Protein AF-A0A3E2VNU4-F1 (afdb_monomer)

Nearest PDB structures (foldseek):
  3ke7-assembly1_A  TM=4.759E-01  e=3.930E+00  Parabacteroides distasonis ATCC 8503
  5mkf-assembly1_B  TM=2.667E-01  e=1.011E+00  Homo sapiens
  4eg9-assembly1_A  TM=4.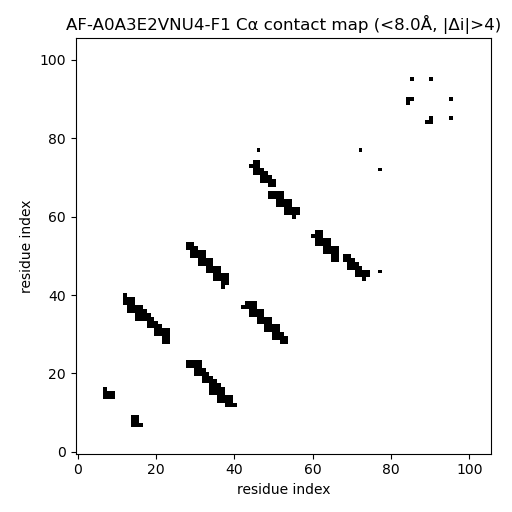463E-01  e=4.883E+00  Staphylococcus aureus subsp. aureus NCTC 8325
  5iep-assem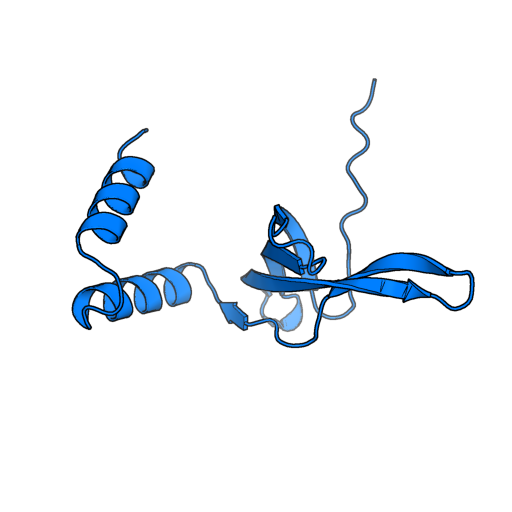bly1_A  TM=4.340E-01  e=5.156E+00  synthetic construct
  5kpe-assembly1_A  TM=4.591E-01  e=7.960E+00  synthetic construct

Secondary structure (DSSP, 8-state):
---------B-SSEEEEEEEEEE-SSSS-EEEEEEEEEETTTTEEEEEEEEEEEEE-TTS-EEEEE-S--EEE-HHHHHHHHHHHHHTT-S-HHHHHHHHHHHH--

Mean predicted aligned error: 7.32 Å

Structure (mmCIF, N/CA/C/O backbone):
data_AF-A0A3E2VNU4-F1
#
_entry.id   AF-A0A3E2VNU4-F1
#
l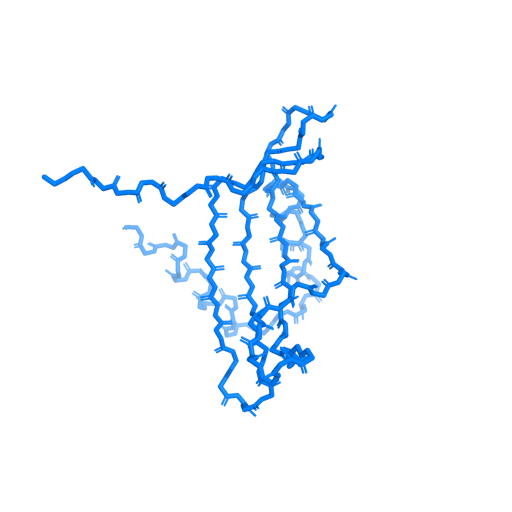oop_
_atom_site.group_PDB
_atom_site.id
_atom_site.type_symbol
_atom_site.label_atom_id
_atom_site.label_alt_id
_atom_site.label_comp_id
_atom_site.label_asym_id
_atom_site.label_entity_id
_atom_site.label_seq_id
_atom_site.pdbx_PDB_ins_code
_atom_site.Cartn_x
_atom_site.Cartn_y
_atom_site.Cartn_z
_atom_site.occupancy
_atom_site.B_iso_or_equiv
_atom_site.auth_seq_id
_atom_site.auth_comp_id
_atom_site.auth_asym_id
_atom_site.auth_atom_id
_atom_site.pdbx_PDB_model_num
ATOM 1 N N . MET A 1 1 ? 17.153 29.848 -8.971 1.00 36.72 1 MET A N 1
ATOM 2 C CA . MET A 1 1 ? 17.508 28.498 -8.484 1.00 36.72 1 MET A CA 1
ATOM 3 C C . MET A 1 1 ? 16.544 27.525 -9.132 1.00 36.72 1 MET A C 1
ATOM 5 O O . MET A 1 1 ? 15.357 27.605 -8.855 1.00 36.72 1 MET A O 1
ATOM 9 N N . VAL A 1 2 ? 17.015 26.710 -10.074 1.00 32.94 2 VAL A N 1
ATOM 10 C CA . VAL A 1 2 ? 16.180 25.684 -10.714 1.00 32.94 2 VAL A CA 1
ATOM 11 C C . VAL A 1 2 ? 15.992 24.569 -9.682 1.00 32.94 2 VAL A C 1
ATOM 13 O O . VAL A 1 2 ? 17.007 24.087 -9.172 1.00 32.94 2 VAL A O 1
ATOM 16 N N . PRO A 1 3 ? 14.760 24.176 -9.313 1.00 38.88 3 PRO A N 1
ATOM 17 C CA . PRO A 1 3 ? 14.572 23.017 -8.456 1.00 38.88 3 PRO A CA 1
ATOM 18 C C . PRO A 1 3 ? 15.149 21.819 -9.206 1.00 38.88 3 PRO A C 1
ATOM 20 O O . PRO A 1 3 ? 14.725 21.524 -10.323 1.00 38.88 3 PRO A O 1
ATOM 23 N N . GLN A 1 4 ? 16.160 21.168 -8.631 1.00 34.69 4 GLN A N 1
ATOM 24 C CA . GLN A 1 4 ? 16.641 19.900 -9.156 1.00 34.69 4 GLN A CA 1
ATOM 25 C C . GLN A 1 4 ? 15.486 18.906 -9.053 1.00 34.69 4 GLN A C 1
ATOM 27 O O . GLN A 1 4 ? 15.174 18.417 -7.969 1.00 34.69 4 GLN A O 1
ATOM 32 N N . VAL A 1 5 ? 14.827 18.646 -10.182 1.00 41.56 5 VAL A N 1
ATOM 33 C CA . VAL A 1 5 ? 13.912 17.519 -10.329 1.00 41.56 5 VAL A CA 1
ATOM 34 C C . VAL A 1 5 ? 14.761 16.286 -10.058 1.00 41.56 5 VAL A C 1
ATOM 36 O O . VAL A 1 5 ? 15.653 15.954 -10.840 1.00 41.56 5 VAL A O 1
ATOM 39 N N . SER A 1 6 ? 14.558 15.670 -8.894 1.00 45.41 6 SER A N 1
ATOM 40 C CA . SER A 1 6 ? 15.198 14.411 -8.536 1.00 45.41 6 SER A CA 1
ATOM 41 C C . SER A 1 6 ? 14.968 13.445 -9.691 1.00 45.41 6 SER A C 1
ATOM 43 O O . SER A 1 6 ? 13.808 13.171 -9.994 1.00 45.41 6 SER A O 1
ATOM 45 N N . GLN A 1 7 ? 16.042 13.009 -10.360 1.00 44.69 7 GLN A N 1
ATOM 46 C CA . GLN A 1 7 ? 15.998 12.085 -11.497 1.00 44.69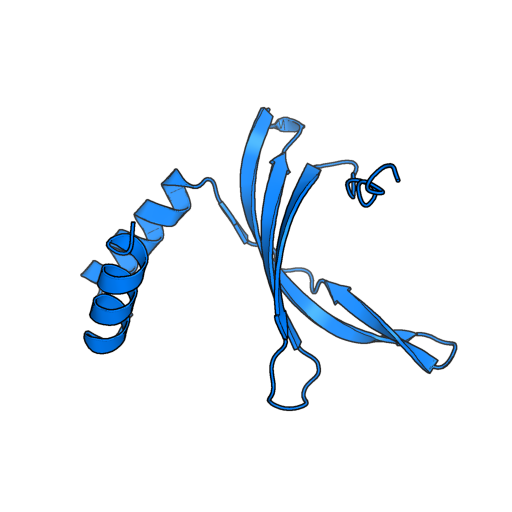 7 GLN A CA 1
ATOM 47 C C . GLN A 1 7 ? 14.869 11.071 -11.310 1.00 44.69 7 GLN A C 1
ATOM 49 O O . GLN A 1 7 ? 14.899 10.288 -10.355 1.00 44.69 7 GLN A O 1
ATOM 54 N N . ALA A 1 8 ? 13.869 11.119 -12.194 1.00 56.53 8 ALA A N 1
ATOM 55 C CA . ALA A 1 8 ? 12.830 10.107 -12.238 1.00 56.53 8 ALA A CA 1
ATOM 56 C C . ALA A 1 8 ? 13.536 8.749 -12.316 1.00 56.53 8 ALA A C 1
ATOM 58 O O . ALA A 1 8 ? 14.338 8.504 -13.221 1.00 56.53 8 ALA A O 1
ATOM 59 N N . LYS A 1 9 ? 13.328 7.898 -11.306 1.00 72.62 9 LYS A N 1
ATOM 60 C CA . LYS A 1 9 ? 13.912 6.558 -11.300 1.00 72.62 9 LYS A CA 1
ATOM 61 C C . LYS A 1 9 ? 13.168 5.741 -12.341 1.00 72.62 9 LYS A C 1
ATOM 63 O O . LYS A 1 9 ? 12.077 5.232 -12.093 1.00 72.62 9 LYS A O 1
ATOM 68 N N . GLU A 1 10 ? 13.759 5.667 -13.519 1.00 82.06 10 GLU A N 1
ATOM 69 C CA . GLU A 1 10 ? 13.239 4.909 -14.639 1.00 82.06 10 GLU A CA 1
ATOM 70 C C . GLU A 1 10 ? 13.867 3.516 -14.662 1.00 82.06 10 GLU A C 1
ATOM 72 O O . GLU A 1 10 ? 15.079 3.344 -14.532 1.00 82.06 10 GLU A O 1
ATOM 77 N N . THR A 1 11 ? 13.023 2.503 -14.809 1.00 83.62 11 THR A N 1
ATOM 78 C CA . THR A 1 11 ? 13.446 1.119 -15.025 1.00 83.62 11 THR A CA 1
ATOM 79 C C . THR A 1 11 ? 12.992 0.657 -16.406 1.00 83.62 11 THR A C 1
ATOM 81 O O . THR A 1 11 ? 12.259 1.355 -17.116 1.00 83.62 11 THR A O 1
ATOM 84 N N . LYS A 1 12 ? 13.401 -0.554 -16.796 1.00 85.81 12 LYS A N 1
ATOM 85 C CA . LYS A 1 12 ? 12.918 -1.184 -18.030 1.00 85.81 12 LYS A CA 1
ATOM 86 C C . LYS A 1 12 ? 11.386 -1.314 -18.051 1.00 85.81 12 LYS A C 1
ATOM 88 O O . LYS A 1 12 ? 10.795 -1.130 -19.105 1.00 85.81 12 LYS A O 1
ATOM 93 N N . TYR A 1 13 ? 10.768 -1.588 -16.900 1.00 85.62 13 TYR A N 1
ATOM 94 C CA . TYR A 1 13 ? 9.347 -1.943 -16.796 1.00 85.62 13 TYR A CA 1
ATOM 95 C C . TYR A 1 13 ? 8.446 -0.751 -16.461 1.00 85.62 13 TYR A C 1
ATOM 97 O O . TYR A 1 13 ? 7.350 -0.619 -17.000 1.00 85.62 13 TYR A O 1
ATOM 105 N N . CYS A 1 14 ? 8.906 0.135 -15.578 1.00 90.44 14 CYS A N 1
ATOM 106 C CA . CYS A 1 14 ? 8.105 1.256 -15.101 1.00 90.44 14 CYS A CA 1
ATOM 107 C C . CYS A 1 14 ? 8.933 2.518 -14.851 1.00 90.44 14 CYS A C 1
ATOM 109 O O . CYS A 1 14 ? 10.145 2.453 -14.607 1.00 90.44 14 CYS A O 1
ATOM 111 N N . THR A 1 15 ? 8.245 3.654 -14.837 1.00 93.50 15 THR A N 1
ATOM 112 C CA . THR A 1 15 ? 8.788 4.962 -14.456 1.00 93.50 15 THR A CA 1
ATOM 113 C C . THR A 1 15 ? 8.200 5.382 -13.114 1.00 93.50 15 THR A C 1
ATOM 115 O O . THR A 1 15 ? 6.982 5.404 -12.965 1.00 93.50 15 THR A O 1
ATOM 118 N N . LEU A 1 16 ? 9.043 5.713 -12.130 1.00 92.81 16 LEU A N 1
ATOM 119 C CA . LEU A 1 16 ? 8.587 6.288 -10.862 1.00 92.81 16 LEU A CA 1
ATOM 120 C C . LEU A 1 16 ? 8.164 7.749 -11.067 1.00 92.81 16 LEU A C 1
ATOM 122 O O . LEU A 1 16 ? 8.996 8.574 -11.443 1.00 92.81 16 LEU A O 1
ATOM 126 N N . LEU A 1 17 ? 6.898 8.061 -10.785 1.00 93.94 17 LEU A N 1
ATOM 127 C CA . LEU A 1 17 ? 6.321 9.402 -10.918 1.00 93.94 17 LEU A CA 1
ATOM 128 C C . LEU A 1 17 ? 6.339 10.167 -9.590 1.00 93.94 17 LEU A C 1
ATOM 130 O O . LEU A 1 17 ? 6.741 11.326 -9.541 1.00 93.94 17 LEU A O 1
ATOM 134 N N . GLN A 1 18 ? 5.923 9.516 -8.501 1.00 93.81 18 GLN A N 1
ATOM 135 C CA . GLN A 1 18 ? 5.850 10.121 -7.168 1.00 93.81 18 GLN A CA 1
ATOM 136 C C . GLN A 1 18 ? 6.118 9.074 -6.087 1.00 93.81 18 GLN A C 1
ATOM 138 O O . GLN A 1 18 ? 5.856 7.892 -6.282 1.00 93.81 18 GLN A O 1
ATOM 143 N N . SER A 1 19 ? 6.628 9.496 -4.930 1.00 92.81 19 SER A N 1
ATOM 144 C CA . SER A 1 19 ? 6.840 8.622 -3.775 1.00 92.81 19 SER A CA 1
ATOM 145 C C . SER A 1 19 ? 6.553 9.370 -2.476 1.00 92.81 19 SER A C 1
ATOM 147 O O . SER A 1 19 ? 6.966 10.519 -2.322 1.00 92.81 19 SER A O 1
ATOM 149 N N . THR A 1 20 ? 5.878 8.713 -1.535 1.00 94.19 20 THR A N 1
ATOM 150 C CA . THR A 1 20 ? 5.728 9.155 -0.141 1.00 94.19 20 THR A CA 1
ATOM 151 C C . THR A 1 20 ? 6.132 8.025 0.800 1.00 94.19 20 THR A C 1
ATOM 153 O O . THR A 1 20 ? 5.931 6.855 0.472 1.00 94.19 20 THR A O 1
ATOM 156 N N . LYS A 1 21 ? 6.753 8.353 1.939 1.00 93.94 21 LYS A N 1
ATOM 157 C CA . LYS A 1 21 ? 7.439 7.378 2.799 1.00 93.94 21 LYS A CA 1
ATOM 158 C C . LYS A 1 21 ? 7.224 7.662 4.276 1.00 93.94 21 LYS A C 1
ATOM 160 O O . LYS A 1 21 ? 7.222 8.817 4.691 1.00 93.94 21 LYS A O 1
ATOM 165 N N . ILE A 1 22 ? 7.144 6.596 5.063 1.00 93.38 22 ILE A N 1
ATOM 166 C CA . ILE A 1 22 ? 7.152 6.628 6.523 1.00 93.38 22 ILE A CA 1
ATOM 167 C C . ILE A 1 22 ? 8.232 5.659 7.000 1.00 93.38 22 ILE A C 1
ATOM 169 O O . ILE A 1 22 ? 8.200 4.470 6.682 1.00 93.38 22 ILE A O 1
ATOM 173 N N . THR A 1 23 ? 9.201 6.174 7.753 1.00 90.56 23 THR A N 1
ATOM 174 C CA . THR A 1 23 ? 10.221 5.346 8.401 1.00 90.56 23 THR A CA 1
ATOM 175 C C . THR A 1 23 ? 9.677 4.823 9.717 1.00 90.56 23 THR A C 1
ATOM 177 O O . THR A 1 23 ? 9.183 5.597 10.540 1.00 90.56 23 THR A O 1
ATOM 180 N N . ASP A 1 24 ? 9.779 3.513 9.895 1.00 83.81 24 ASP A N 1
ATOM 181 C CA . ASP A 1 24 ? 9.430 2.842 11.134 1.00 83.81 24 ASP A CA 1
ATOM 182 C C . ASP A 1 24 ? 10.306 3.361 12.285 1.00 83.81 24 ASP A C 1
ATOM 184 O O . ASP A 1 24 ? 11.522 3.524 12.136 1.00 83.81 24 ASP A O 1
ATOM 188 N N . LYS A 1 25 ? 9.687 3.640 13.433 1.00 81.88 25 LYS A N 1
ATOM 189 C CA . LYS A 1 25 ? 10.374 4.149 14.627 1.00 81.88 25 LYS A CA 1
ATOM 190 C C . LYS A 1 25 ? 10.834 3.031 15.560 1.00 81.88 25 LYS A C 1
ATOM 192 O O . LYS A 1 25 ? 11.580 3.316 16.494 1.00 81.88 25 LYS A O 1
ATOM 197 N N . ASP A 1 26 ? 10.497 1.778 15.265 1.00 82.75 26 ASP A N 1
ATOM 198 C CA . ASP A 1 26 ? 10.783 0.618 16.118 1.00 82.75 26 ASP A CA 1
ATOM 199 C C . ASP A 1 26 ? 12.265 0.178 16.086 1.00 82.75 26 ASP A C 1
ATOM 201 O O . ASP A 1 26 ? 12.643 -0.857 16.631 1.00 82.75 26 ASP A O 1
ATOM 205 N N . GLY A 1 27 ? 13.141 0.949 15.430 1.00 75.88 27 GLY A N 1
ATOM 206 C CA . GLY A 1 27 ? 14.592 0.719 15.399 1.00 75.88 27 GLY A CA 1
ATOM 207 C C . GLY A 1 27 ? 15.049 -0.419 14.477 1.00 75.88 27 GLY A C 1
ATOM 208 O O . GLY A 1 27 ? 16.247 -0.667 14.354 1.00 75.88 27 GLY A O 1
ATOM 209 N N . LEU A 1 28 ? 14.122 -1.084 13.782 1.00 81.94 28 LEU A N 1
ATOM 210 C CA . LEU A 1 28 ? 14.408 -2.208 12.879 1.00 81.94 28 LEU A CA 1
ATOM 211 C C . LEU A 1 28 ? 14.835 -1.787 11.460 1.00 81.94 28 LEU A C 1
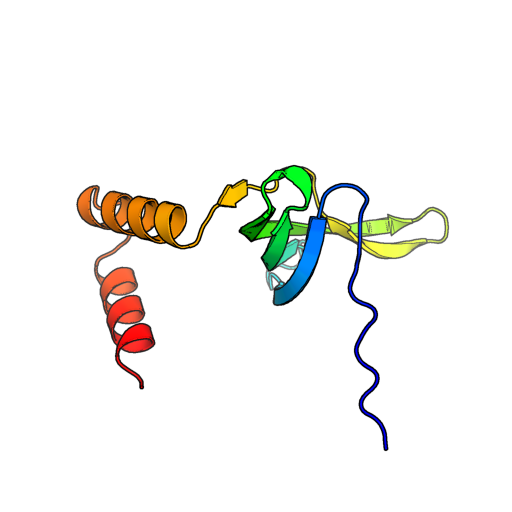ATOM 213 O O . LEU A 1 28 ? 15.159 -2.645 10.635 1.00 81.94 28 LEU A O 1
ATOM 217 N N . GLY A 1 29 ? 14.853 -0.479 11.175 1.00 84.88 29 GLY A N 1
ATOM 218 C CA . GLY A 1 29 ? 15.323 0.077 9.903 1.00 84.88 29 GLY A CA 1
ATOM 219 C C . GLY A 1 29 ? 14.394 -0.201 8.719 1.00 84.88 29 GLY A C 1
ATOM 220 O O . GLY A 1 29 ? 14.876 -0.384 7.600 1.00 84.88 29 GLY A O 1
ATOM 221 N N . TYR A 1 30 ? 13.080 -0.284 8.955 1.00 90.50 30 TYR A N 1
ATOM 222 C CA . TYR A 1 30 ? 12.083 -0.420 7.892 1.00 90.50 30 TYR A CA 1
ATOM 223 C C . TYR A 1 30 ? 11.555 0.939 7.427 1.00 90.50 30 TYR A C 1
ATO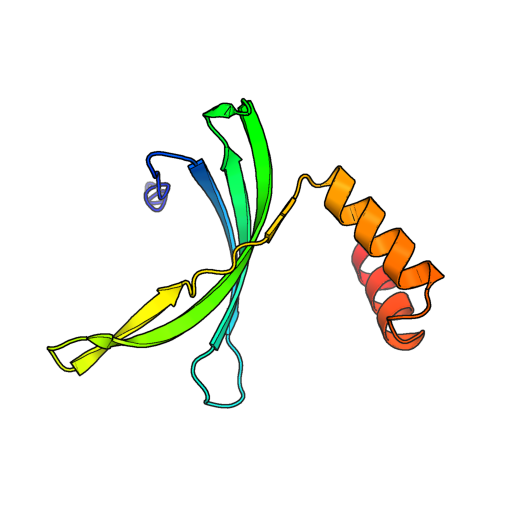M 225 O O . TYR A 1 30 ? 11.429 1.893 8.195 1.00 90.50 30 TYR A O 1
ATOM 233 N N . THR A 1 31 ? 11.223 1.028 6.143 1.00 92.12 31 THR A N 1
ATOM 234 C CA . THR A 1 31 ? 10.534 2.183 5.563 1.00 92.12 31 THR A CA 1
ATOM 235 C C . THR A 1 31 ? 9.387 1.691 4.697 1.00 92.12 31 THR A C 1
ATOM 237 O O . THR A 1 31 ? 9.603 0.929 3.754 1.00 92.12 31 THR A O 1
ATOM 240 N N . TYR A 1 32 ? 8.179 2.148 5.003 1.00 91.62 32 TYR A N 1
ATOM 241 C CA . TYR A 1 32 ? 6.972 1.888 4.226 1.00 91.62 32 TYR A CA 1
ATOM 242 C C . TYR A 1 32 ? 6.775 3.029 3.234 1.00 91.62 32 TYR A C 1
ATOM 244 O O . TYR A 1 32 ? 6.986 4.192 3.585 1.00 91.62 32 TYR A O 1
ATOM 252 N N . ALA A 1 33 ? 6.388 2.727 1.999 1.00 92.31 33 ALA A N 1
ATOM 253 C CA . ALA A 1 33 ? 6.158 3.759 1.000 1.00 92.31 33 ALA A CA 1
ATOM 254 C C . ALA A 1 33 ? 4.999 3.427 0.066 1.00 92.31 33 ALA A C 1
ATOM 256 O O . ALA A 1 33 ? 4.781 2.264 -0.273 1.00 92.31 33 ALA A O 1
ATOM 257 N N . PHE A 1 34 ? 4.334 4.479 -0.403 1.00 93.38 34 PHE A N 1
ATOM 258 C CA . PHE A 1 34 ? 3.521 4.428 -1.610 1.00 93.38 34 PHE A CA 1
ATOM 259 C C . PHE A 1 34 ? 4.280 5.112 -2.739 1.00 93.38 34 PHE A C 1
ATOM 261 O O . PHE A 1 34 ? 4.790 6.226 -2.578 1.00 93.38 34 PHE A O 1
ATOM 268 N N . GLU A 1 35 ? 4.356 4.442 -3.880 1.00 93.38 35 GLU A N 1
ATOM 269 C CA . GLU A 1 35 ? 4.943 4.969 -5.104 1.00 93.38 35 GLU A CA 1
ATOM 270 C C . GLU A 1 35 ? 3.882 5.010 -6.200 1.00 93.38 35 GLU A C 1
ATOM 272 O O . GLU A 1 35 ? 3.221 4.011 -6.458 1.00 93.38 35 GLU A O 1
ATOM 277 N N . LYS A 1 36 ? 3.729 6.155 -6.865 1.00 94.88 36 LYS A N 1
ATOM 278 C CA . LYS A 1 36 ? 2.962 6.250 -8.106 1.00 94.88 36 LYS A CA 1
ATOM 279 C C . LYS A 1 36 ? 3.903 5.937 -9.258 1.00 94.88 36 LYS A C 1
ATOM 281 O O . LYS A 1 36 ? 4.926 6.613 -9.411 1.00 94.88 36 LYS A O 1
ATOM 286 N N . ILE A 1 37 ? 3.583 4.921 -10.045 1.00 94.62 37 ILE A N 1
ATOM 287 C CA . ILE A 1 37 ? 4.405 4.452 -11.160 1.00 94.62 37 ILE A CA 1
ATOM 288 C C . ILE A 1 37 ? 3.605 4.477 -12.458 1.00 94.62 37 ILE A C 1
ATOM 290 O O . ILE A 1 37 ? 2.395 4.289 -12.448 1.00 94.62 37 ILE A O 1
ATOM 294 N N . TYR A 1 38 ? 4.295 4.666 -13.577 1.00 95.62 38 TYR A N 1
ATOM 295 C CA . TYR A 1 38 ? 3.756 4.416 -14.910 1.00 95.62 38 TYR A CA 1
ATOM 296 C C . TYR A 1 38 ? 4.300 3.087 -15.431 1.00 95.62 38 TYR A C 1
ATOM 298 O O . TYR A 1 38 ? 5.521 2.938 -15.565 1.00 95.62 38 TYR A O 1
ATOM 306 N N . VAL A 1 39 ? 3.423 2.123 -15.704 1.00 94.31 39 VAL A N 1
ATOM 307 C CA . VAL A 1 39 ? 3.780 0.806 -16.248 1.00 94.31 39 VAL A CA 1
ATOM 308 C C . VAL A 1 39 ? 3.770 0.889 -17.768 1.00 94.31 39 VAL A C 1
ATOM 310 O O . VAL A 1 39 ? 2.728 1.111 -18.376 1.00 94.31 39 VAL A O 1
ATOM 313 N N . LYS A 1 40 ? 4.941 0.713 -18.390 1.00 93.50 40 LYS A N 1
ATOM 314 C CA . LYS A 1 40 ? 5.136 0.998 -19.820 1.00 93.50 40 LYS A CA 1
ATOM 315 C C . LYS A 1 40 ? 4.374 0.036 -20.726 1.00 93.50 40 LYS A C 1
ATOM 317 O O . LYS A 1 40 ? 3.755 0.477 -21.679 1.00 93.50 40 LYS A O 1
ATOM 322 N N . GLU A 1 41 ? 4.411 -1.259 -20.415 1.00 94.00 41 GLU A N 1
ATOM 323 C CA . GLU A 1 41 ? 3.763 -2.300 -21.230 1.00 94.00 41 GLU A CA 1
ATOM 324 C C . GLU A 1 41 ? 2.231 -2.247 -21.161 1.00 94.00 41 GLU A C 1
ATOM 326 O O . GLU A 1 41 ? 1.563 -2.671 -22.097 1.00 94.00 41 GLU A O 1
ATOM 331 N N . LEU A 1 42 ? 1.680 -1.730 -20.058 1.00 94.19 42 LEU A N 1
ATOM 332 C CA . LEU A 1 42 ? 0.235 -1.612 -19.835 1.00 94.19 42 LEU A CA 1
ATOM 333 C C . LEU A 1 42 ? -0.295 -0.195 -20.086 1.00 94.19 42 LEU A C 1
ATOM 335 O O . LEU A 1 42 ? -1.493 0.030 -19.951 1.00 94.19 42 LEU A O 1
ATOM 339 N N . GLU A 1 43 ? 0.599 0.749 -20.390 1.00 95.38 43 GLU A N 1
ATOM 340 C CA . GLU A 1 43 ? 0.302 2.162 -20.645 1.00 95.38 43 GLU A CA 1
ATOM 341 C C . GLU A 1 43 ? -0.607 2.813 -19.584 1.00 95.38 43 GLU A C 1
ATOM 343 O O . GLU A 1 43 ? -1.497 3.606 -19.893 1.00 95.38 43 GLU A O 1
ATOM 348 N N . ARG A 1 44 ? -0.400 2.473 -18.305 1.00 95.56 44 ARG A N 1
ATOM 349 C CA . ARG A 1 44 ? -1.250 2.945 -17.202 1.00 95.56 44 ARG A CA 1
ATOM 350 C C . ARG A 1 44 ? -0.469 3.294 -15.945 1.00 95.56 44 ARG A C 1
ATOM 3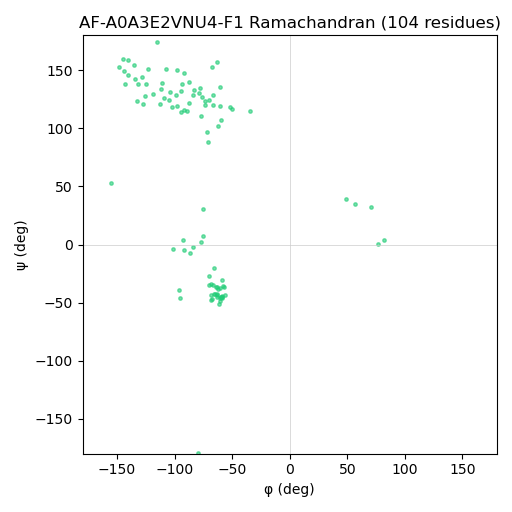52 O O . ARG A 1 44 ? 0.653 2.832 -15.732 1.00 95.56 44 ARG A O 1
ATOM 359 N N . GLU A 1 45 ? -1.092 4.110 -15.103 1.00 96.25 45 GLU A N 1
ATOM 360 C CA . GLU A 1 45 ? -0.580 4.441 -13.779 1.00 96.25 45 GLU A CA 1
ATOM 361 C C . GLU A 1 45 ? -1.052 3.428 -12.734 1.00 96.25 45 GLU A C 1
ATOM 363 O O . GLU A 1 45 ? -2.211 3.008 -12.726 1.00 96.25 45 GLU A O 1
ATOM 368 N N . GLU A 1 46 ? -0.152 3.075 -11.823 1.00 95.38 46 GLU A N 1
ATOM 369 C CA . GLU A 1 46 ? -0.423 2.187 -10.697 1.00 95.38 46 GLU A CA 1
ATOM 370 C C . GLU A 1 46 ? 0.190 2.760 -9.413 1.00 95.38 46 GLU A C 1
ATOM 372 O O . GLU A 1 46 ? 1.156 3.529 -9.429 1.00 95.38 46 GLU A O 1
ATOM 377 N N . VAL A 1 47 ? -0.393 2.382 -8.283 1.00 94.50 47 VAL A N 1
ATOM 378 C CA . VAL A 1 47 ? 0.112 2.608 -6.936 1.00 94.50 47 VAL A CA 1
ATOM 379 C C . VAL A 1 47 ? 0.826 1.341 -6.488 1.00 94.50 47 VAL A C 1
ATOM 381 O O . VAL A 1 47 ? 0.219 0.279 -6.361 1.00 94.50 47 VAL A O 1
ATOM 384 N N . ARG A 1 48 ? 2.118 1.473 -6.211 1.00 93.44 48 ARG A N 1
ATOM 385 C CA . ARG A 1 48 ? 2.977 0.427 -5.671 1.00 93.44 48 ARG A CA 1
ATOM 386 C C . ARG A 1 48 ? 3.137 0.594 -4.168 1.00 93.44 48 ARG A C 1
ATOM 388 O O . ARG A 1 48 ? 3.543 1.658 -3.691 1.00 93.44 48 ARG A O 1
ATOM 395 N N . ILE A 1 49 ? 2.893 -0.484 -3.430 1.00 92.31 49 ILE A N 1
ATOM 396 C CA . ILE A 1 49 ? 3.194 -0.564 -1.996 1.00 92.31 49 ILE A CA 1
ATOM 397 C C . ILE A 1 49 ? 4.601 -1.135 -1.821 1.00 92.31 49 ILE A C 1
ATOM 399 O O . ILE A 1 49 ? 4.864 -2.287 -2.170 1.00 92.31 49 ILE A O 1
ATOM 403 N N . CYS A 1 50 ? 5.511 -0.334 -1.271 1.00 90.94 50 CYS A N 1
ATOM 404 C CA . CYS A 1 50 ? 6.914 -0.697 -1.097 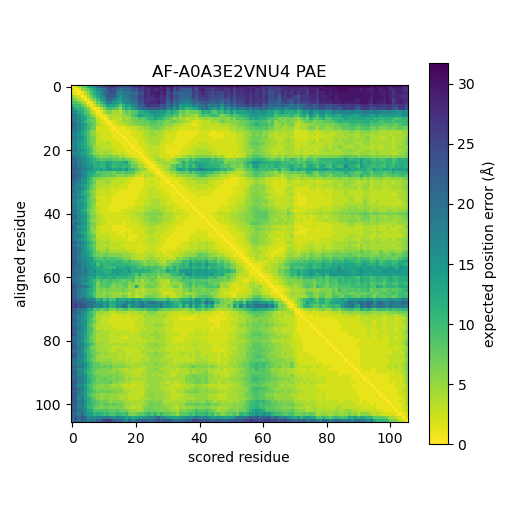1.00 90.94 50 CYS A CA 1
ATOM 405 C C . CYS A 1 50 ? 7.272 -0.891 0.377 1.00 90.94 50 CYS A C 1
ATOM 407 O O . CYS A 1 50 ? 6.935 -0.073 1.235 1.00 90.94 50 CYS A O 1
ATOM 409 N N . LEU A 1 51 ? 8.067 -1.929 0.640 1.00 90.94 51 LEU A N 1
ATOM 410 C CA . LEU A 1 51 ? 8.797 -2.102 1.890 1.00 90.94 51 LEU A CA 1
ATOM 411 C C . LEU A 1 51 ? 10.290 -1.985 1.603 1.00 90.94 51 LEU A C 1
ATOM 413 O O . LEU A 1 51 ? 10.843 -2.774 0.834 1.00 90.94 51 LEU A O 1
ATOM 417 N N . TYR A 1 52 ? 10.954 -1.034 2.245 1.00 89.75 52 TYR A N 1
ATOM 418 C CA . TYR A 1 52 ? 12.404 -0.932 2.231 1.00 89.75 52 TYR A CA 1
ATOM 419 C C . TYR A 1 52 ? 12.990 -1.343 3.572 1.00 89.75 52 TYR A C 1
ATOM 421 O O . TYR A 1 52 ? 12.360 -1.179 4.617 1.00 89.75 52 TYR A O 1
ATOM 429 N N . LYS A 1 53 ? 14.218 -1.855 3.526 1.00 90.44 53 LYS A N 1
ATOM 430 C CA . LYS A 1 53 ? 15.016 -2.194 4.696 1.00 90.44 53 LYS A CA 1
ATOM 431 C C . LYS A 1 53 ? 16.416 -1.622 4.566 1.00 90.44 53 LYS A C 1
ATOM 433 O O . LYS A 1 53 ? 17.051 -1.738 3.514 1.00 90.44 53 LYS A O 1
ATOM 438 N N . ASP A 1 54 ? 16.914 -1.077 5.659 1.00 90.19 54 ASP A N 1
ATOM 439 C CA . ASP A 1 54 ? 18.305 -0.681 5.786 1.00 90.19 54 ASP A CA 1
ATOM 440 C C . ASP A 1 54 ? 19.216 -1.912 5.773 1.00 90.19 54 ASP A C 1
ATOM 442 O O . ASP A 1 54 ? 19.122 -2.817 6.604 1.00 90.19 54 ASP A O 1
ATOM 446 N N . MET A 1 55 ? 20.113 -1.959 4.792 1.00 85.62 55 MET A N 1
ATOM 447 C CA . MET A 1 55 ? 21.107 -3.015 4.635 1.00 85.62 55 MET A CA 1
ATOM 448 C C . MET A 1 55 ? 22.499 -2.406 4.576 1.00 85.62 55 MET A C 1
ATOM 450 O O . MET A 1 55 ? 22.716 -1.399 3.904 1.00 85.62 55 MET A O 1
ATOM 454 N N . ARG A 1 56 ? 23.463 -3.038 5.247 1.00 86.75 56 ARG A N 1
ATOM 455 C CA . ARG A 1 56 ? 24.874 -2.671 5.106 1.00 86.75 56 ARG A CA 1
ATOM 456 C C . ARG A 1 56 ? 25.425 -3.263 3.815 1.00 86.75 56 ARG A C 1
ATOM 458 O O . ARG A 1 56 ? 25.234 -4.447 3.541 1.00 86.75 56 ARG A O 1
ATOM 465 N N . ASP A 1 57 ? 26.093 -2.442 3.018 1.00 84.50 57 ASP A N 1
ATOM 466 C CA . ASP A 1 57 ? 26.887 -2.927 1.894 1.00 84.50 57 ASP A CA 1
ATOM 467 C C . ASP A 1 57 ? 28.258 -3.460 2.358 1.00 84.50 57 ASP A C 1
ATOM 469 O O . ASP A 1 57 ? 28.578 -3.482 3.549 1.00 84.50 57 ASP A O 1
ATOM 473 N N . ARG A 1 58 ? 29.082 -3.919 1.405 1.00 83.56 58 ARG A N 1
ATOM 474 C CA . ARG A 1 58 ? 30.410 -4.492 1.697 1.00 83.56 58 ARG A CA 1
ATOM 475 C C . ARG A 1 58 ? 31.396 -3.475 2.284 1.00 83.56 58 ARG A C 1
ATOM 477 O O . ARG A 1 58 ? 32.375 -3.894 2.886 1.00 83.56 58 ARG A O 1
ATOM 484 N N . SER A 1 59 ? 31.158 -2.173 2.110 1.00 86.25 59 SER A N 1
ATOM 485 C CA . SER A 1 59 ? 31.964 -1.103 2.709 1.00 86.25 59 SER A CA 1
ATOM 486 C C . SER A 1 59 ? 31.407 -0.627 4.056 1.00 86.25 59 SER A C 1
ATOM 488 O O . SER A 1 59 ? 31.954 0.298 4.649 1.00 86.25 59 SER A O 1
ATOM 490 N N . GLY A 1 60 ? 30.341 -1.258 4.562 1.00 83.38 60 GLY A N 1
ATOM 491 C CA . GLY A 1 60 ? 29.722 -0.931 5.846 1.00 83.38 60 GLY A CA 1
ATOM 492 C C . GLY A 1 60 ? 28.755 0.255 5.799 1.00 83.38 60 GLY A C 1
ATOM 493 O O . GLY A 1 60 ? 28.215 0.628 6.842 1.00 83.38 60 GLY A O 1
ATOM 494 N N . LYS A 1 61 ? 28.488 0.831 4.621 1.00 88.50 61 LYS A N 1
ATOM 495 C CA . LYS A 1 61 ? 27.526 1.925 4.450 1.00 88.50 61 LYS A CA 1
ATOM 496 C C . LYS A 1 61 ? 26.104 1.368 4.456 1.00 88.50 61 LYS A C 1
ATOM 498 O O . LYS A 1 61 ? 25.800 0.372 3.800 1.00 88.50 61 LYS A O 1
ATOM 503 N N . ILE A 1 62 ? 25.217 2.035 5.192 1.00 83.38 62 ILE A N 1
ATOM 504 C CA . ILE A 1 62 ? 23.794 1.696 5.219 1.00 83.38 62 ILE A CA 1
ATOM 505 C C . ILE A 1 62 ? 23.135 2.207 3.935 1.00 83.38 62 ILE A C 1
ATOM 507 O O . ILE A 1 62 ? 23.257 3.378 3.573 1.00 83.38 62 ILE A O 1
ATOM 511 N N . GLN A 1 63 ? 22.440 1.310 3.243 1.00 85.06 63 GLN A N 1
ATOM 512 C CA . GLN A 1 63 ? 21.631 1.596 2.070 1.00 85.06 63 GLN A CA 1
ATOM 513 C C . GLN A 1 63 ? 20.216 1.067 2.291 1.00 85.06 63 GLN A C 1
ATOM 515 O O . GLN A 1 63 ? 20.024 -0.110 2.590 1.00 85.06 63 GLN A O 1
ATOM 520 N N . ASN A 1 64 ? 19.225 1.927 2.083 1.00 84.25 64 ASN A N 1
ATOM 521 C CA . ASN A 1 64 ? 17.821 1.553 2.133 1.00 84.25 64 ASN A CA 1
ATOM 522 C C . ASN A 1 64 ? 17.456 0.822 0.830 1.00 84.25 64 ASN A C 1
ATOM 524 O O . ASN A 1 64 ? 17.485 1.405 -0.259 1.00 84.25 64 ASN A O 1
ATOM 528 N N . ARG A 1 65 ? 17.198 -0.485 0.923 1.00 84.06 65 ARG A N 1
ATOM 529 C CA . ARG A 1 65 ? 16.929 -1.355 -0.229 1.00 84.06 65 ARG A CA 1
ATOM 530 C C . ARG A 1 65 ? 15.490 -1.823 -0.217 1.00 84.06 65 ARG A C 1
ATOM 532 O O . ARG A 1 65 ? 14.992 -2.273 0.809 1.00 84.06 65 ARG A O 1
ATOM 539 N N . MET A 1 66 ? 14.847 -1.747 -1.376 1.00 81.25 66 MET A N 1
ATOM 540 C CA . MET A 1 66 ? 13.502 -2.278 -1.561 1.00 81.25 66 MET A CA 1
ATOM 541 C C . MET A 1 66 ? 13.542 -3.800 -1.432 1.00 81.25 66 MET A C 1
ATOM 543 O O . MET A 1 66 ? 14.358 -4.459 -2.080 1.00 81.25 66 MET A O 1
ATOM 547 N N . LEU A 1 67 ? 12.671 -4.354 -0.597 1.00 82.88 67 LEU A N 1
ATOM 548 C CA . LEU A 1 67 ? 12.437 -5.787 -0.520 1.00 82.88 67 LEU A CA 1
ATOM 549 C C . LEU A 1 67 ? 11.453 -6.176 -1.624 1.00 82.88 67 LEU A C 1
ATOM 551 O O . LEU A 1 67 ? 10.431 -5.521 -1.818 1.00 82.88 67 LEU A O 1
ATOM 555 N N . VAL A 1 68 ? 11.765 -7.243 -2.359 1.00 69.88 68 VAL A N 1
ATOM 556 C CA . VAL A 1 68 ? 10.941 -7.714 -3.479 1.00 69.88 68 VAL A CA 1
ATOM 557 C C . VAL A 1 68 ? 9.647 -8.320 -2.942 1.00 69.88 68 VAL A C 1
ATOM 559 O O . VAL A 1 68 ? 9.619 -9.517 -2.680 1.00 69.88 68 VAL A O 1
ATOM 562 N N . ARG A 1 69 ? 8.610 -7.496 -2.758 1.00 61.50 69 ARG A N 1
ATOM 563 C CA . ARG A 1 69 ? 7.176 -7.855 -2.743 1.00 61.50 69 ARG A CA 1
ATOM 564 C C . ARG A 1 69 ? 6.293 -6.640 -3.106 1.00 61.50 69 ARG A C 1
ATOM 566 O O . ARG A 1 69 ? 5.430 -6.283 -2.308 1.00 61.50 69 ARG A O 1
ATOM 573 N N . PRO A 1 70 ? 6.525 -5.947 -4.236 1.00 66.44 70 PRO A N 1
ATOM 574 C CA . PRO A 1 70 ? 5.646 -4.850 -4.617 1.00 66.44 70 PRO A CA 1
ATOM 575 C C . PRO A 1 70 ? 4.283 -5.406 -5.053 1.00 66.44 70 PRO A C 1
ATOM 577 O O . PRO A 1 70 ? 4.209 -6.290 -5.905 1.00 66.44 70 PRO A O 1
ATOM 580 N N . CYS A 1 71 ? 3.222 -4.921 -4.414 1.00 83.69 71 CYS A N 1
ATOM 581 C CA . CYS A 1 71 ? 1.858 -5.043 -4.912 1.00 83.69 71 CYS A CA 1
ATOM 582 C C . CYS A 1 71 ? 1.570 -3.751 -5.677 1.00 83.69 71 CYS A C 1
ATOM 584 O O . CYS A 1 71 ? 1.577 -2.680 -5.059 1.00 83.69 71 CYS A O 1
ATOM 586 N N . ASP A 1 72 ? 1.385 -3.866 -6.989 1.00 90.81 72 ASP A N 1
ATOM 587 C CA . ASP A 1 72 ? 1.067 -2.748 -7.869 1.00 90.81 72 ASP A CA 1
ATOM 588 C C . ASP A 1 72 ? -0.421 -2.856 -8.229 1.00 90.81 72 ASP A C 1
ATOM 590 O O . ASP A 1 72 ? -0.887 -3.910 -8.664 1.00 90.81 72 ASP A O 1
ATOM 594 N N . LEU A 1 73 ? -1.181 -1.796 -7.961 1.00 93.25 73 LEU A N 1
ATOM 595 C CA . LEU A 1 73 ? -2.627 -1.740 -8.169 1.00 93.25 73 LEU A CA 1
ATOM 596 C C . LEU A 1 73 ? -2.984 -0.427 -8.848 1.00 93.25 73 LEU A C 1
ATOM 598 O O . LEU A 1 73 ? -2.450 0.620 -8.493 1.00 93.25 73 LEU A O 1
ATOM 602 N N . THR A 1 74 ? -3.947 -0.428 -9.758 1.00 95.69 74 THR A N 1
ATOM 603 C CA . THR A 1 74 ? -4.587 0.830 -10.165 1.00 95.69 74 THR A CA 1
ATOM 604 C C . THR A 1 74 ? -5.307 1.465 -8.970 1.00 95.69 74 THR A C 1
ATOM 606 O O . THR A 1 74 ? -5.709 0.779 -8.028 1.00 95.69 74 THR A O 1
ATOM 609 N N . GLU A 1 75 ? -5.543 2.778 -9.006 1.00 94.06 75 GLU A N 1
ATOM 610 C CA . GLU A 1 75 ? -6.318 3.452 -7.951 1.00 94.06 75 GLU A CA 1
ATOM 611 C C . GLU A 1 75 ? -7.739 2.866 -7.804 1.00 94.06 75 GLU A C 1
ATOM 613 O O . GLU A 1 75 ? -8.281 2.819 -6.699 1.00 94.06 75 GLU A O 1
ATOM 618 N N . MET A 1 76 ? -8.321 2.355 -8.899 1.00 96.38 76 MET A N 1
ATOM 619 C CA . MET A 1 76 ? -9.627 1.690 -8.887 1.00 96.38 76 MET A CA 1
ATOM 620 C C . MET A 1 76 ? -9.589 0.350 -8.137 1.00 96.38 76 MET A C 1
ATOM 622 O O . MET A 1 76 ? -10.433 0.092 -7.281 1.00 96.38 76 MET A O 1
ATOM 626 N N . GLU A 1 77 ? -8.601 -0.500 -8.417 1.00 96.12 77 GLU A N 1
ATOM 627 C CA . GLU A 1 77 ? -8.420 -1.763 -7.685 1.00 96.12 77 GLU A CA 1
ATOM 628 C C . GLU A 1 77 ? -8.118 -1.493 -6.206 1.00 96.12 77 GLU A C 1
ATOM 630 O O . GLU A 1 77 ? -8.619 -2.188 -5.320 1.00 96.12 77 GLU A O 1
ATOM 635 N N . PHE A 1 78 ? -7.358 -0.431 -5.929 1.00 93.94 78 PHE A N 1
ATOM 636 C CA . PHE A 1 78 ? -7.056 0.007 -4.575 1.00 93.94 78 PHE A CA 1
ATOM 637 C C . PHE A 1 78 ? -8.334 0.384 -3.810 1.00 93.94 78 PHE A C 1
ATOM 639 O O . PHE A 1 78 ? -8.572 -0.153 -2.728 1.00 93.94 78 PHE A O 1
ATOM 646 N N . ILE A 1 79 ? -9.204 1.241 -4.364 1.00 94.50 79 ILE A N 1
ATOM 647 C CA . ILE A 1 79 ? -10.445 1.629 -3.671 1.00 94.50 79 ILE A CA 1
ATOM 648 C C . ILE A 1 79 ? -11.420 0.453 -3.521 1.00 94.50 79 ILE A C 1
ATOM 650 O O . ILE A 1 79 ? -12.071 0.340 -2.484 1.00 94.50 79 ILE A O 1
ATOM 654 N N . GLN A 1 80 ? -11.481 -0.461 -4.493 1.00 96.94 80 GLN A N 1
ATOM 655 C CA . GLN A 1 80 ? -12.289 -1.683 -4.392 1.00 96.94 80 GLN A CA 1
ATOM 656 C C . GLN A 1 80 ? -11.810 -2.594 -3.254 1.00 96.94 80 GLN A C 1
ATOM 658 O O . GLN A 1 80 ? -12.627 -3.117 -2.491 1.00 96.94 80 GLN A O 1
ATOM 663 N N . LEU A 1 81 ? -10.493 -2.758 -3.104 1.00 95.25 81 LEU A N 1
ATOM 664 C CA . LEU A 1 81 ? -9.911 -3.530 -2.009 1.00 95.25 81 LEU A CA 1
ATOM 665 C C . LEU A 1 81 ? -10.191 -2.874 -0.650 1.00 95.25 81 LEU A C 1
ATOM 667 O O . LEU A 1 81 ? -10.563 -3.566 0.298 1.00 95.25 81 LEU A O 1
ATOM 671 N N . PHE A 1 82 ? -10.063 -1.548 -0.563 1.00 93.38 82 PHE A N 1
ATOM 672 C CA . PHE A 1 82 ? -10.380 -0.793 0.652 1.00 93.38 82 PHE A CA 1
ATOM 673 C C . PHE A 1 82 ? -11.860 -0.893 1.035 1.00 93.38 82 PHE A C 1
ATOM 675 O O . PHE A 1 82 ? -12.167 -1.155 2.197 1.00 93.38 82 PHE A O 1
ATOM 682 N N . ASP A 1 83 ? -12.775 -0.742 0.075 1.00 95.12 83 ASP A N 1
ATOM 683 C CA . ASP A 1 83 ? -14.216 -0.906 0.296 1.00 95.12 83 ASP A CA 1
ATOM 684 C C . ASP A 1 83 ? -14.541 -2.310 0.823 1.00 95.12 83 ASP A C 1
ATOM 686 O O . ASP A 1 83 ? -15.240 -2.461 1.830 1.00 95.12 83 ASP A O 1
ATOM 690 N N . LYS A 1 84 ? -13.959 -3.348 0.207 1.00 97.44 84 LYS A N 1
ATOM 691 C CA . LYS A 1 84 ? -14.111 -4.726 0.680 1.00 97.44 84 LYS A CA 1
ATOM 692 C C . LYS A 1 84 ? -13.570 -4.914 2.101 1.00 97.44 84 LYS A C 1
ATOM 694 O O . LYS A 1 84 ? -14.268 -5.486 2.932 1.00 97.44 84 LYS A O 1
ATOM 699 N N . ALA A 1 85 ? -12.376 -4.406 2.403 1.00 96.44 85 ALA A N 1
ATOM 700 C CA . ALA A 1 85 ? -11.771 -4.517 3.732 1.00 96.44 85 ALA A CA 1
ATOM 701 C C . ALA A 1 85 ? -12.616 -3.842 4.829 1.00 96.44 85 ALA A C 1
ATOM 703 O O . ALA A 1 85 ? -12.728 -4.371 5.937 1.00 96.44 85 ALA A O 1
ATOM 704 N N . ILE A 1 86 ? -13.248 -2.704 4.521 1.00 94.88 86 ILE A N 1
ATOM 705 C CA . ILE A 1 86 ? -14.174 -2.021 5.437 1.00 94.88 86 ILE A CA 1
ATOM 706 C C . ILE A 1 86 ? -15.442 -2.860 5.650 1.00 94.88 86 ILE A C 1
ATOM 708 O O . ILE A 1 86 ? -15.851 -3.065 6.792 1.00 94.88 86 ILE A O 1
ATOM 712 N N . LYS A 1 87 ? -16.052 -3.380 4.576 1.00 95.44 87 LYS A N 1
ATOM 713 C CA . LYS A 1 87 ? -17.259 -4.230 4.654 1.00 95.44 87 LYS A CA 1
ATOM 714 C C . LYS A 1 87 ? -17.018 -5.525 5.426 1.00 95.44 87 LYS A C 1
ATOM 716 O O . LYS A 1 87 ? -17.870 -5.933 6.212 1.00 95.44 87 LYS A O 1
ATOM 721 N N . ASP A 1 88 ? -15.843 -6.120 5.249 1.00 97.81 88 ASP A N 1
ATOM 722 C CA . ASP A 1 88 ? -15.416 -7.339 5.939 1.00 97.81 88 ASP A CA 1
ATOM 723 C C . ASP A 1 88 ? -14.971 -7.072 7.396 1.00 97.81 88 ASP A C 1
ATOM 725 O O . ASP A 1 88 ? -14.572 -8.002 8.095 1.00 97.81 88 ASP A O 1
ATOM 729 N N . LYS A 1 89 ? -15.055 -5.819 7.878 1.00 95.75 89 LYS A N 1
ATOM 730 C CA . LYS A 1 89 ? -14.653 -5.388 9.231 1.00 95.75 89 LYS A CA 1
ATOM 731 C C . LYS A 1 89 ? -13.193 -5.711 9.574 1.00 95.75 89 LYS A C 1
ATOM 733 O O . LYS A 1 89 ? -12.872 -6.011 10.722 1.00 95.75 89 LYS A O 1
ATOM 738 N N . LEU A 1 90 ? -12.298 -5.642 8.585 1.00 97.56 90 LEU A N 1
ATOM 739 C CA . LEU A 1 90 ? -10.860 -5.847 8.795 1.00 97.56 90 LEU A CA 1
ATOM 740 C C . LEU A 1 90 ? -10.236 -4.713 9.624 1.00 97.56 90 LEU A C 1
ATOM 742 O O . LEU A 1 90 ? -9.309 -4.940 10.399 1.00 97.56 90 LEU A O 1
ATOM 746 N N . PHE A 1 91 ? -10.738 -3.489 9.448 1.00 96.56 91 PHE A N 1
ATOM 747 C CA . PHE A 1 91 ? -10.289 -2.311 10.184 1.00 96.56 91 PHE A CA 1
ATOM 748 C C . PHE A 1 91 ? -11.209 -2.003 11.365 1.00 96.56 91 PHE A C 1
ATOM 750 O O . PHE A 1 91 ? -12.411 -2.258 11.307 1.00 96.56 91 PHE A O 1
ATOM 757 N N . SER A 1 92 ? -10.649 -1.410 12.422 1.00 96.69 92 SER A N 1
ATOM 758 C CA . SER A 1 92 ? -11.438 -0.940 13.562 1.00 96.69 92 SER A CA 1
ATOM 759 C C . SER A 1 92 ? -12.330 0.244 13.177 1.00 96.69 92 SER A C 1
ATOM 761 O O . SER A 1 92 ? -11.985 1.047 12.306 1.00 96.69 92 SER A O 1
ATOM 763 N N . ASP A 1 93 ? -13.454 0.404 13.878 1.00 94.31 93 ASP A N 1
ATOM 764 C CA . ASP A 1 93 ? -14.354 1.548 13.677 1.00 94.31 93 ASP A CA 1
ATOM 765 C C . ASP A 1 93 ? -13.634 2.888 13.900 1.00 94.31 93 ASP A C 1
ATOM 767 O O . ASP A 1 93 ? -13.868 3.861 13.181 1.00 94.31 93 ASP A O 1
ATOM 771 N N . GLU A 1 94 ? -12.708 2.924 14.861 1.00 96.31 94 GLU A N 1
ATOM 772 C CA . GLU A 1 94 ? -11.849 4.077 15.127 1.00 96.31 94 GLU A CA 1
ATOM 773 C C . GLU A 1 94 ? -10.987 4.432 13.907 1.00 96.31 94 GLU A C 1
ATOM 775 O O . GLU A 1 94 ? -10.989 5.584 13.470 1.00 96.31 94 GLU A O 1
ATOM 780 N N . PHE A 1 95 ? -10.320 3.446 13.296 1.00 95.94 95 PHE A N 1
ATOM 781 C CA . PHE A 1 95 ? -9.541 3.661 12.077 1.00 95.94 95 PHE A CA 1
ATOM 782 C C . PHE A 1 95 ? -10.410 4.210 10.940 1.00 95.94 95 PHE A C 1
ATOM 784 O O . PHE A 1 95 ? -10.027 5.175 10.278 1.00 95.94 95 PHE A O 1
ATOM 791 N N . VAL A 1 96 ? -11.600 3.639 10.724 1.00 94.56 96 VAL A N 1
ATOM 792 C CA . VAL A 1 96 ? -12.511 4.098 9.663 1.00 94.56 96 VAL A CA 1
ATOM 793 C C . VAL A 1 96 ? -12.976 5.537 9.920 1.00 94.56 96 VAL A C 1
ATOM 795 O O . VAL A 1 96 ? -13.085 6.327 8.981 1.00 94.56 96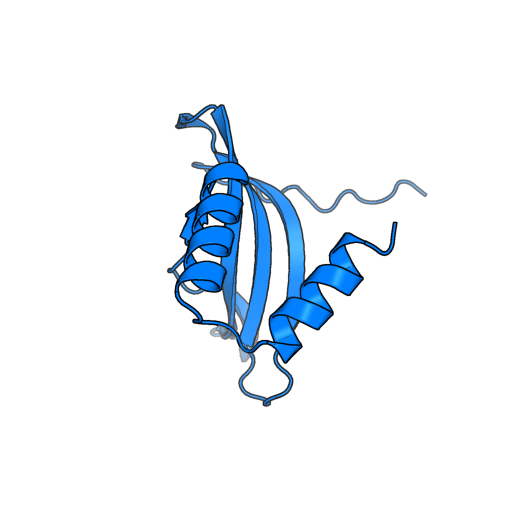 VAL A O 1
ATOM 798 N N . ASN A 1 97 ? -13.205 5.919 11.178 1.00 94.00 97 ASN A N 1
ATOM 799 C CA . ASN A 1 97 ? -13.543 7.298 11.536 1.00 94.00 97 ASN A CA 1
ATOM 800 C C . ASN A 1 97 ? -12.385 8.268 11.272 1.00 94.00 97 ASN A C 1
ATOM 802 O O . ASN A 1 97 ? -12.609 9.332 10.691 1.00 94.00 97 ASN A O 1
ATOM 806 N N . TYR A 1 98 ? -11.148 7.893 11.612 1.00 94.50 98 TYR A N 1
ATOM 807 C CA . TYR A 1 98 ? -9.968 8.677 11.240 1.00 94.50 98 TYR A CA 1
ATOM 808 C C . TYR A 1 98 ? -9.842 8.834 9.724 1.00 94.50 98 TYR A C 1
ATOM 810 O O . TYR A 1 98 ? -9.622 9.946 9.243 1.00 94.50 98 TYR A O 1
ATOM 818 N N . LEU A 1 99 ? -10.049 7.756 8.964 1.00 92.44 99 LEU A N 1
ATOM 819 C CA . LEU A 1 99 ? -10.005 7.792 7.505 1.00 92.44 99 LEU A CA 1
ATOM 820 C C . LEU A 1 99 ? -11.047 8.758 6.925 1.00 92.44 99 LEU A C 1
ATOM 822 O O . LEU A 1 99 ? -10.709 9.577 6.073 1.00 92.44 99 LEU A O 1
ATOM 826 N N . ARG A 1 100 ? -12.294 8.723 7.418 1.00 91.38 100 ARG A N 1
ATOM 827 C CA . ARG A 1 100 ? -13.343 9.678 7.012 1.00 91.38 100 ARG A CA 1
ATOM 828 C C . ARG A 1 100 ? -12.915 11.123 7.251 1.00 91.38 100 ARG A C 1
ATOM 830 O O . ARG A 1 100 ? -13.116 11.962 6.378 1.00 91.38 100 ARG A O 1
ATOM 837 N N . ASN A 1 101 ? -12.304 11.407 8.400 1.00 93.00 101 ASN A N 1
ATOM 838 C CA . ASN A 1 101 ? -11.822 12.749 8.718 1.00 93.00 101 ASN A CA 1
ATOM 839 C C . ASN A 1 101 ? -10.721 13.196 7.750 1.00 93.00 101 ASN A C 1
ATOM 841 O O . ASN A 1 101 ? -10.792 14.312 7.254 1.00 93.00 101 ASN A O 1
ATOM 845 N N . ILE A 1 102 ? -9.757 12.327 7.423 1.00 91.75 102 ILE A N 1
ATOM 846 C CA . ILE A 1 102 ? -8.689 12.637 6.456 1.00 91.75 102 ILE A CA 1
ATOM 847 C C . ILE A 1 102 ? -9.275 12.965 5.074 1.00 91.75 102 ILE A C 1
ATOM 849 O O . ILE A 1 102 ? -8.874 13.943 4.452 1.00 91.75 102 ILE A O 1
ATOM 853 N N . VAL A 1 103 ? -10.238 12.171 4.595 1.00 89.50 103 VAL A N 1
ATOM 854 C CA . VAL A 1 103 ? -10.838 12.359 3.260 1.00 89.50 103 VAL A CA 1
ATOM 855 C C . VAL A 1 103 ? -11.704 13.623 3.190 1.00 89.50 103 VAL A C 1
ATOM 857 O O . VAL A 1 103 ? -11.733 14.290 2.155 1.00 89.50 103 VAL A O 1
ATOM 860 N N . ASN A 1 104 ? -12.388 13.970 4.283 1.00 91.31 104 ASN A N 1
ATOM 861 C CA . ASN A 1 104 ? -13.303 15.112 4.345 1.00 91.31 104 ASN A CA 1
ATOM 862 C C . ASN A 1 104 ? -12.620 16.446 4.703 1.00 91.31 104 ASN A C 1
ATOM 864 O O . ASN A 1 104 ? -13.272 17.482 4.633 1.00 91.31 104 ASN A O 1
ATOM 868 N N . GLN A 1 105 ? -11.333 16.446 5.067 1.00 76.06 105 GLN A N 1
ATOM 869 C CA . GLN A 1 105 ? -10.541 17.635 5.434 1.00 76.06 105 GLN A CA 1
ATOM 870 C C . GLN A 1 105 ? -10.119 18.513 4.234 1.00 76.06 105 GLN A C 1
ATOM 872 O O . GLN A 1 105 ? -9.064 19.144 4.271 1.00 76.06 105 GLN A O 1
ATOM 877 N N . LYS A 1 106 ? -10.919 18.554 3.165 1.00 51.00 106 LYS A N 1
ATOM 878 C CA . LYS A 1 106 ? -10.669 19.464 2.038 1.00 51.00 106 LYS A CA 1
ATOM 879 C C . LYS A 1 106 ? -10.967 20.914 2.395 1.00 51.00 106 LYS A C 1
ATOM 881 O O . LYS A 1 106 ? -12.038 21.161 2.989 1.00 51.00 106 LYS A O 1
#

Organism: Clostridium innocuum (NCBI:txid1522)

Foldseek 3Di:
DPPPPPPFPDDPFKTFDDKDWDFDPPPQAKIWMWTWIQGPVVRDIWIWTWIWGFDQDPVRDTDTGTDPDIDTGHVVVVVVVVVVCVVVVVDDPVVVVVVVCVVPVD

pLDDT: mean 86.06, std 14.97, range [32.94, 97.81]

Sequence (106 aa):
MVPQVSQAKETKYCTLLQSTKITDKDGLGYTYAFEKIYVKELEREEVRICLYKDMRDRSGKIQNRMLVRPCDLTEMEFIQLFDKAIKDKLFSDEFVNYLRNIVNQK

Radius of gyration: 17.01 Å; Cα contacts (8 Å, |Δi|>4): 144; chains: 1; bounding box: 49×36×37 Å

Solvent-accessible surface area (backbone atoms only — not comparable to full-atom values): 6286 Å² total; per-residue (Å²): 134,81,80,78,75,74,75,65,59,67,54,96,59,34,35,47,76,46,77,50,78,47,71,54,82,85,74,80,44,39,31,44,30,48,31,38,30,38,34,62,92,74,75,41,65,29,42,29,43,42,45,29,38,60,39,68,49,99,87,66,51,78,42,80,40,76,53,97,67,69,53,71,34,38,71,66,58,46,52,52,52,51,53,48,38,55,75,72,55,73,57,55,71,67,57,54,51,53,49,51,52,65,72,66,69,117